Protein AF-A0A7K5MM18-F1 (afdb_monomer_lite)

pLDDT: mean 72.71, std 18.91, range [33.44, 96.19]

Sequence (139 aa):
SNNNPYASFGATLARDEEQNLWSTPHDVTHTEADDDRVLYNMIVVRNQLDKDSEEWQKLNYDIYTLRQTRKEVRSRWKHILEDLGFQKEADSLLSVTKLSIISDSQNMSKARDILLKLSEETNIFPTSWELSERYLFVV

Radius of gyration: 19.23 Å; chains: 1; bounding box: 37×32×54 Å

Secondary structure (DSSP, 8-state):
----TT--S-S-----TTT-TT--TT-TT----HHHHHHHHHHHHHHHS-TTSHHHHHHHHHHHHHHHHHHHHHHHHHHHHHHTT-TTTHHHHTT--TT---S-TTTHHHHHHHHHHHHHH-SSS-TTS---GGGGG--

Organism: Cardinalis cardinalis (NCBI:txid98964)

Structure (mmCIF, N/CA/C/O backbone):
data_AF-A0A7K5MM18-F1
#
_entry.id   AF-A0A7K5MM18-F1
#
loop_
_atom_site.group_PDB
_atom_site.id
_atom_site.type_symbol
_atom_site.label_atom_id
_atom_site.label_alt_id
_atom_site.label_comp_id
_atom_site.label_asym_id
_atom_site.label_entity_id
_atom_site.label_seq_id
_atom_site.pdbx_PDB_ins_code
_atom_site.Cartn_x
_atom_site.Cartn_y
_atom_site.Cartn_z
_atom_site.occupancy
_atom_site.B_iso_or_equiv
_atom_site.auth_seq_id
_atom_site.auth_comp_id
_atom_site.auth_asym_id
_atom_site.auth_atom_id
_atom_site.pdbx_PDB_model_num
ATOM 1 N N . SER A 1 1 ? 1.081 -20.680 -12.501 1.00 33.44 1 SER A N 1
ATOM 2 C CA . SER A 1 1 ? 2.405 -20.317 -13.038 1.00 33.44 1 SER A CA 1
ATOM 3 C C . SER A 1 1 ? 2.462 -18.822 -13.301 1.00 33.44 1 SER A C 1
ATOM 5 O O . SER A 1 1 ? 2.090 -18.393 -14.383 1.00 33.44 1 SER A O 1
ATOM 7 N N . ASN A 1 2 ? 2.859 -18.026 -12.303 1.00 37.28 2 ASN A N 1
ATOM 8 C CA . ASN A 1 2 ? 3.102 -16.589 -12.463 1.00 37.28 2 ASN A CA 1
ATOM 9 C C . ASN A 1 2 ? 4.592 -16.387 -12.753 1.00 37.28 2 ASN A C 1
ATOM 11 O O . ASN A 1 2 ? 5.394 -16.240 -11.836 1.00 37.28 2 ASN A O 1
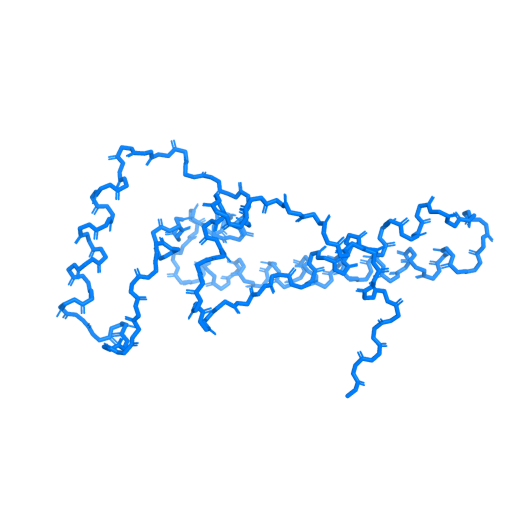ATOM 15 N N . ASN A 1 3 ? 4.964 -16.421 -14.032 1.00 43.75 3 ASN A N 1
ATOM 16 C CA . ASN A 1 3 ? 6.311 -16.062 -14.468 1.00 43.75 3 ASN A CA 1
ATOM 17 C C . ASN A 1 3 ? 6.437 -14.535 -14.433 1.00 43.75 3 ASN A C 1
ATOM 19 O O . ASN A 1 3 ? 6.264 -13.878 -15.455 1.00 43.75 3 ASN A O 1
ATOM 23 N N . ASN A 1 4 ? 6.686 -13.967 -13.251 1.00 51.44 4 ASN A N 1
ATOM 24 C CA . ASN A 1 4 ? 7.118 -12.579 -13.140 1.00 51.44 4 ASN A CA 1
ATOM 25 C C . ASN A 1 4 ? 8.614 -12.518 -13.515 1.00 51.44 4 ASN A C 1
ATOM 27 O O . ASN A 1 4 ? 9.437 -13.031 -12.752 1.00 51.44 4 ASN A O 1
ATOM 31 N N . PRO A 1 5 ? 8.996 -11.917 -14.659 1.00 57.16 5 PRO A N 1
ATOM 32 C CA . PRO A 1 5 ? 10.387 -11.878 -15.120 1.00 57.16 5 PRO A CA 1
ATOM 33 C C . PRO A 1 5 ? 11.318 -11.051 -14.214 1.00 57.16 5 PRO A C 1
ATOM 35 O O . PRO A 1 5 ? 12.524 -11.036 -14.436 1.00 57.16 5 PRO A O 1
ATOM 38 N N . TYR A 1 6 ? 10.787 -10.402 -13.172 1.00 54.19 6 TYR A N 1
ATOM 39 C CA . TYR A 1 6 ? 11.537 -9.563 -12.232 1.00 54.19 6 TYR A CA 1
ATOM 40 C C . TYR A 1 6 ? 11.660 -10.172 -10.823 1.00 54.19 6 TYR A C 1
ATOM 42 O O . TYR A 1 6 ? 11.978 -9.474 -9.858 1.00 54.19 6 TYR A O 1
ATOM 50 N N . ALA A 1 7 ? 11.403 -11.477 -10.680 1.00 52.94 7 ALA A N 1
ATOM 51 C CA . ALA A 1 7 ? 11.362 -12.159 -9.385 1.00 52.94 7 ALA A CA 1
ATOM 52 C C . ALA A 1 7 ? 12.734 -12.375 -8.710 1.00 52.94 7 ALA A C 1
ATOM 54 O O . ALA A 1 7 ? 12.765 -12.801 -7.559 1.00 52.94 7 ALA A O 1
ATOM 55 N N . SER A 1 8 ? 13.869 -12.109 -9.371 1.00 52.09 8 SER A N 1
ATOM 56 C CA . SER A 1 8 ? 15.176 -12.522 -8.838 1.00 52.09 8 SER A CA 1
ATOM 57 C C . SER A 1 8 ? 16.283 -11.481 -9.017 1.00 52.09 8 SER A C 1
ATOM 59 O O . SER A 1 8 ? 17.071 -11.541 -9.952 1.00 52.09 8 SER A O 1
ATOM 61 N N . PHE A 1 9 ? 16.372 -10.561 -8.057 1.00 45.25 9 PHE A N 1
ATOM 62 C CA . PHE A 1 9 ? 17.651 -10.065 -7.550 1.00 45.25 9 PHE A CA 1
ATOM 63 C C . PHE A 1 9 ? 17.537 -9.984 -6.023 1.00 45.25 9 PHE A C 1
ATOM 65 O O . PHE A 1 9 ? 16.774 -9.179 -5.503 1.00 45.25 9 PHE A O 1
ATOM 72 N N . GLY A 1 10 ? 18.267 -10.849 -5.310 1.00 42.22 10 GLY A N 1
ATOM 73 C CA . GLY A 1 10 ? 18.351 -10.820 -3.845 1.00 42.22 10 GLY A CA 1
ATOM 74 C C . GLY A 1 10 ? 17.741 -12.021 -3.122 1.00 42.22 10 GLY A C 1
ATOM 75 O O . GLY A 1 10 ? 16.882 -11.858 -2.262 1.00 42.22 10 GLY A O 1
ATOM 76 N N . ALA A 1 11 ? 18.251 -13.226 -3.387 1.00 44.75 11 ALA A N 1
ATOM 77 C CA . ALA A 1 11 ? 18.450 -14.153 -2.278 1.00 44.75 11 ALA A CA 1
ATOM 78 C C . ALA A 1 11 ? 19.448 -13.490 -1.305 1.00 44.75 11 ALA A C 1
ATOM 80 O O . ALA A 1 11 ? 20.443 -12.919 -1.750 1.00 44.75 11 ALA A O 1
ATOM 81 N N . THR A 1 12 ? 19.189 -13.547 0.002 1.00 42.78 12 THR A N 1
ATOM 82 C CA . THR A 1 12 ? 20.098 -13.109 1.084 1.00 42.78 12 THR A CA 1
ATOM 83 C C . THR A 1 12 ? 20.414 -11.607 1.177 1.00 42.78 12 THR A C 1
ATOM 85 O O . THR A 1 12 ? 21.561 -11.186 1.105 1.00 42.78 12 THR A O 1
ATOM 88 N N . LEU A 1 13 ? 19.419 -10.782 1.498 1.00 43.16 13 LEU A N 1
ATOM 89 C CA . LEU A 1 13 ? 19.662 -9.807 2.564 1.00 43.16 13 LEU A CA 1
ATOM 90 C C . LEU A 1 13 ? 19.047 -10.409 3.817 1.00 43.16 13 LEU A C 1
ATOM 92 O O . LEU A 1 13 ? 17.858 -10.242 4.071 1.00 43.16 13 LEU A O 1
ATOM 96 N N . ALA A 1 14 ? 19.881 -11.133 4.567 1.00 41.31 14 ALA A N 1
ATOM 97 C CA . ALA A 1 14 ? 19.698 -11.345 5.993 1.00 41.31 14 ALA A CA 1
ATOM 98 C C . ALA A 1 14 ? 19.661 -9.962 6.666 1.00 41.31 14 ALA A C 1
ATOM 100 O O . ALA A 1 14 ? 20.636 -9.482 7.229 1.00 41.31 14 ALA A O 1
ATOM 101 N N . ARG A 1 15 ? 18.558 -9.238 6.490 1.00 42.38 15 ARG A N 1
ATOM 102 C CA . ARG A 1 15 ? 18.164 -8.210 7.434 1.00 42.38 15 ARG A CA 1
ATOM 103 C C . ARG A 1 15 ? 17.549 -8.994 8.566 1.00 42.38 15 ARG A C 1
ATOM 105 O O . ARG A 1 15 ? 16.451 -9.497 8.353 1.00 42.38 15 ARG A O 1
ATOM 112 N N . ASP A 1 16 ? 18.314 -9.147 9.649 1.00 41.72 16 ASP A N 1
ATOM 113 C CA . ASP A 1 16 ? 17.971 -9.838 10.894 1.00 41.72 16 ASP A CA 1
ATOM 114 C C . ASP A 1 16 ? 16.479 -10.162 10.970 1.00 41.72 16 ASP A C 1
ATOM 116 O O . ASP A 1 16 ? 15.660 -9.342 11.393 1.00 41.72 16 ASP A O 1
ATOM 120 N N . GLU A 1 17 ? 16.124 -11.372 10.530 1.00 42.22 17 GLU A N 1
ATOM 121 C CA . GLU A 1 17 ? 14.784 -11.934 10.732 1.00 42.22 17 GLU A CA 1
ATOM 122 C C . GLU A 1 17 ? 14.429 -11.921 12.232 1.00 42.22 17 GLU A C 1
ATOM 124 O O . GLU A 1 17 ? 13.259 -11.865 12.596 1.00 42.22 17 GLU A O 1
ATOM 129 N N . GLU A 1 18 ? 15.461 -11.866 13.082 1.00 40.91 18 GLU A N 1
ATOM 130 C CA . GLU A 1 18 ? 15.438 -11.775 14.539 1.00 40.91 18 GLU A CA 1
ATOM 131 C C . GLU A 1 18 ? 15.039 -10.387 15.091 1.00 40.91 18 GLU A C 1
ATOM 133 O O . GLU A 1 18 ? 14.493 -10.309 16.187 1.00 40.91 18 GLU A O 1
ATOM 138 N N . GLN A 1 19 ? 15.251 -9.288 14.348 1.00 41.09 19 GLN A N 1
ATOM 139 C CA . GLN A 1 19 ? 14.810 -7.932 14.746 1.00 41.09 19 GLN A CA 1
ATOM 140 C C . GLN A 1 19 ? 13.542 -7.466 14.029 1.00 41.09 19 GLN A C 1
ATOM 142 O O . GLN A 1 19 ? 12.994 -6.400 14.322 1.00 41.09 19 GLN A O 1
ATOM 147 N N . ASN A 1 20 ? 13.079 -8.238 13.055 1.00 45.75 20 ASN A N 1
ATOM 148 C CA . ASN A 1 20 ? 11.951 -7.859 12.241 1.00 45.75 20 ASN A CA 1
ATOM 149 C C . ASN A 1 20 ? 10.639 -8.380 12.853 1.00 45.75 20 ASN A C 1
ATOM 151 O O . ASN A 1 20 ? 10.323 -9.564 12.808 1.00 45.75 20 ASN A O 1
ATOM 155 N 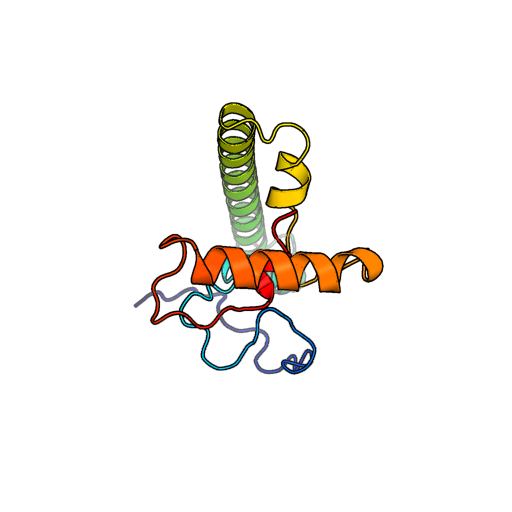N . LEU A 1 21 ? 9.827 -7.445 13.346 1.00 47.84 21 LEU A N 1
ATOM 156 C CA . LEU A 1 21 ? 8.489 -7.654 13.928 1.00 47.84 21 LEU A CA 1
ATOM 157 C C . LEU A 1 21 ? 7.476 -8.308 12.969 1.00 47.84 21 LEU A C 1
ATOM 159 O O . LEU A 1 21 ? 6.377 -8.682 13.367 1.00 47.84 21 LEU A O 1
ATOM 163 N N . TRP A 1 22 ? 7.861 -8.436 11.699 1.00 50.69 22 TRP A N 1
ATOM 164 C CA . TRP A 1 22 ? 7.101 -9.040 10.611 1.00 50.69 22 TRP A CA 1
ATOM 165 C C . TRP A 1 22 ? 7.660 -10.404 10.175 1.00 50.69 22 TRP A C 1
ATOM 167 O O . TRP A 1 22 ? 7.324 -10.875 9.097 1.00 50.69 22 TRP A O 1
ATOM 177 N N . SER A 1 23 ? 8.569 -11.012 10.942 1.00 47.00 23 SER A N 1
ATOM 178 C CA . SER A 1 23 ? 9.086 -12.370 10.695 1.00 47.00 23 SER A CA 1
ATOM 179 C C . SER A 1 23 ? 8.981 -13.264 11.924 1.00 47.00 23 SER A C 1
ATOM 181 O O . SER A 1 23 ? 9.857 -14.091 12.159 1.00 47.00 23 SER A O 1
ATOM 183 N N . THR A 1 24 ? 7.890 -13.142 12.690 1.00 49.06 24 THR A N 1
ATOM 184 C CA . THR A 1 24 ? 7.524 -14.174 13.666 1.00 49.06 24 THR A CA 1
ATOM 185 C C . THR A 1 24 ? 7.415 -15.516 12.935 1.00 49.06 24 THR A C 1
ATOM 187 O O . THR A 1 24 ? 6.569 -15.670 12.044 1.00 49.06 24 THR A O 1
ATOM 190 N N . PRO A 1 25 ? 8.279 -16.499 13.249 1.00 43.69 25 PRO A N 1
ATOM 191 C CA . PRO A 1 25 ? 8.195 -17.805 12.619 1.00 43.69 25 PRO A CA 1
ATOM 192 C C . PRO A 1 25 ? 6.803 -18.384 12.908 1.00 43.69 25 PRO A C 1
ATOM 194 O O . PRO A 1 25 ? 6.424 -18.461 14.073 1.00 43.69 25 PRO A O 1
ATOM 197 N N . HIS A 1 26 ? 6.075 -18.809 11.869 1.00 47.00 26 HIS A N 1
ATOM 198 C CA . HIS A 1 26 ? 4.722 -19.410 11.909 1.00 47.00 26 HIS A CA 1
ATOM 199 C C . HIS A 1 26 ? 3.507 -18.461 11.911 1.00 47.00 26 HIS A C 1
ATOM 201 O O . HIS A 1 26 ? 2.375 -18.933 12.026 1.00 47.00 26 HIS A O 1
ATOM 207 N N . ASP A 1 27 ? 3.680 -17.158 11.684 1.00 52.44 27 ASP A N 1
ATOM 208 C CA . ASP A 1 27 ? 2.534 -16.263 11.491 1.00 52.44 27 ASP A CA 1
ATOM 209 C C . ASP A 1 27 ? 1.903 -16.426 10.089 1.00 52.44 27 ASP A C 1
ATOM 211 O O . ASP A 1 27 ? 2.275 -15.765 9.122 1.00 52.44 27 ASP A O 1
ATOM 215 N N . VAL A 1 28 ? 0.915 -17.320 9.976 1.00 47.00 28 VAL A N 1
ATOM 216 C CA . VAL A 1 28 ? 0.195 -17.639 8.719 1.00 47.00 28 VAL A CA 1
ATOM 217 C C . VAL A 1 28 ? -0.635 -16.486 8.150 1.00 47.00 28 VAL A C 1
ATOM 219 O O . VAL A 1 28 ? -1.062 -16.533 7.000 1.00 47.00 28 VAL A O 1
ATOM 222 N N . THR A 1 29 ? -0.879 -15.451 8.947 1.00 46.12 29 THR A N 1
ATOM 223 C CA . THR A 1 29 ? -1.597 -14.235 8.529 1.00 46.12 29 THR A CA 1
ATOM 224 C C . THR A 1 29 ? -0.653 -13.161 7.978 1.00 46.12 29 THR A C 1
ATOM 226 O O . THR A 1 29 ? -1.076 -12.049 7.670 1.00 46.12 29 THR A O 1
ATOM 229 N N . HIS A 1 30 ? 0.632 -13.490 7.830 1.00 49.22 30 HIS A N 1
ATOM 230 C CA . HIS A 1 30 ? 1.612 -12.678 7.128 1.00 49.22 30 HIS A CA 1
ATOM 231 C C . HIS A 1 30 ? 1.305 -12.609 5.623 1.00 49.22 30 HIS A C 1
ATOM 233 O O . HIS A 1 30 ? 1.423 -13.595 4.896 1.00 49.22 30 HIS A O 1
ATOM 239 N N . THR A 1 31 ? 0.979 -11.414 5.139 1.00 50.56 31 THR A N 1
ATOM 240 C CA . THR A 1 31 ? 1.123 -11.049 3.728 1.00 50.56 31 THR A CA 1
ATOM 241 C C . THR A 1 31 ? 2.407 -10.243 3.609 1.00 50.56 31 THR A C 1
ATOM 243 O O . THR A 1 31 ? 2.427 -9.068 3.984 1.00 50.56 31 THR A O 1
ATOM 246 N N . GLU A 1 32 ? 3.495 -10.861 3.142 1.00 51.16 32 GLU A N 1
ATOM 247 C CA . GLU A 1 32 ? 4.674 -10.088 2.756 1.00 51.16 32 GLU A CA 1
ATOM 248 C C . GLU A 1 32 ? 4.227 -9.003 1.768 1.00 51.16 32 GLU A C 1
ATOM 250 O O . GLU A 1 32 ? 3.399 -9.261 0.892 1.00 51.16 32 GLU A O 1
ATOM 255 N N . ALA A 1 33 ? 4.747 -7.783 1.902 1.00 56.38 33 ALA A N 1
ATOM 256 C CA . ALA A 1 33 ? 4.558 -6.747 0.893 1.00 56.38 33 ALA A CA 1
ATOM 257 C C . ALA A 1 33 ? 5.396 -7.095 -0.354 1.00 56.38 33 ALA A C 1
ATOM 259 O O . ALA A 1 33 ? 6.352 -6.396 -0.695 1.00 56.38 33 ALA A O 1
ATOM 260 N N . ASP A 1 34 ? 5.058 -8.204 -1.017 1.00 59.22 34 ASP A N 1
ATOM 261 C CA . ASP A 1 34 ? 5.688 -8.710 -2.242 1.00 59.22 34 ASP A CA 1
ATOM 262 C C . ASP A 1 34 ? 5.783 -7.610 -3.300 1.00 59.22 34 ASP A C 1
ATOM 264 O O . ASP A 1 34 ? 6.779 -7.477 -4.013 1.00 59.22 34 ASP A O 1
ATOM 268 N N . ASP A 1 35 ? 4.774 -6.746 -3.320 1.00 61.84 35 ASP A N 1
ATOM 269 C CA . ASP A 1 35 ? 4.704 -5.560 -4.147 1.00 61.84 35 ASP A CA 1
ATOM 270 C C . ASP A 1 35 ? 5.954 -4.672 -3.998 1.00 61.84 35 ASP A C 1
ATOM 272 O O . ASP A 1 35 ? 6.561 -4.282 -5.002 1.00 61.84 35 ASP A O 1
ATOM 276 N N . ASP A 1 36 ? 6.396 -4.333 -2.785 1.00 70.94 36 ASP A N 1
ATOM 277 C CA . ASP A 1 36 ? 7.553 -3.445 -2.583 1.00 70.94 36 ASP A CA 1
ATOM 278 C C . ASP A 1 36 ? 8.861 -4.062 -3.079 1.00 70.94 36 ASP A C 1
ATOM 280 O O . ASP A 1 36 ? 9.696 -3.356 -3.655 1.00 70.94 36 ASP A O 1
ATOM 284 N N . ARG A 1 37 ? 9.001 -5.386 -2.960 1.00 73.12 37 ARG A N 1
ATOM 285 C CA . ARG A 1 37 ? 10.126 -6.129 -3.543 1.00 73.12 37 ARG A CA 1
ATOM 286 C C . ARG A 1 37 ? 10.099 -6.095 -5.065 1.00 73.12 37 ARG A C 1
ATOM 288 O O . ARG A 1 37 ? 11.129 -5.843 -5.685 1.00 73.12 37 ARG A O 1
ATOM 295 N N . VAL A 1 38 ? 8.929 -6.287 -5.674 1.00 79.31 38 VAL A N 1
ATOM 296 C CA . VAL A 1 38 ? 8.772 -6.221 -7.134 1.00 79.31 38 VAL A CA 1
ATOM 297 C C . VAL A 1 38 ? 9.147 -4.833 -7.654 1.00 79.31 38 VAL A C 1
ATOM 299 O O . VAL A 1 38 ? 9.955 -4.726 -8.575 1.00 79.31 38 VAL A O 1
ATOM 302 N N . LEU A 1 39 ? 8.640 -3.763 -7.032 1.00 83.69 39 LEU A N 1
ATOM 303 C CA . LEU A 1 39 ? 8.979 -2.395 -7.437 1.00 83.69 39 LEU A CA 1
ATOM 304 C C . LEU A 1 39 ? 10.475 -2.101 -7.256 1.00 83.69 39 LEU A C 1
ATOM 306 O O . LEU A 1 39 ? 11.081 -1.479 -8.131 1.00 83.69 39 LEU A O 1
ATOM 310 N N . TYR A 1 40 ? 11.076 -2.545 -6.149 1.00 82.19 40 TYR A N 1
ATOM 311 C CA . TYR A 1 40 ? 12.515 -2.412 -5.923 1.00 82.19 40 TYR A CA 1
ATOM 312 C C . TYR A 1 40 ? 13.320 -3.106 -7.028 1.00 82.19 40 TYR A C 1
ATOM 314 O O . TYR A 1 40 ? 14.170 -2.470 -7.653 1.00 82.19 40 TYR A O 1
ATOM 322 N N . ASN A 1 41 ? 12.999 -4.364 -7.337 1.00 83.94 41 ASN A N 1
ATOM 323 C CA . ASN A 1 41 ? 13.680 -5.133 -8.379 1.00 83.94 41 ASN A CA 1
ATOM 324 C C . ASN A 1 41 ? 13.552 -4.465 -9.751 1.00 83.94 41 ASN A C 1
ATOM 326 O O . ASN A 1 41 ? 14.552 -4.305 -10.450 1.00 83.94 41 ASN A O 1
ATOM 330 N N . MET A 1 42 ? 12.352 -4.004 -10.117 1.00 87.94 42 MET A N 1
ATOM 331 C CA . MET A 1 42 ? 12.133 -3.270 -11.367 1.00 87.94 42 MET A CA 1
ATOM 332 C C . MET A 1 42 ? 13.005 -2.009 -11.440 1.00 87.94 42 MET A C 1
ATOM 334 O O . MET A 1 42 ? 13.606 -1.730 -12.475 1.00 87.94 42 MET A O 1
ATOM 338 N N . ILE A 1 43 ? 13.121 -1.251 -10.343 1.00 87.12 43 ILE A N 1
ATOM 339 C CA . ILE A 1 43 ? 13.968 -0.050 -10.280 1.00 87.12 43 ILE A CA 1
ATOM 340 C C . ILE A 1 43 ? 15.450 -0.406 -10.439 1.00 87.12 43 ILE A C 1
ATOM 342 O O . ILE A 1 43 ? 16.158 0.289 -11.171 1.00 87.12 43 ILE A O 1
ATOM 346 N N . VAL A 1 44 ? 15.918 -1.464 -9.772 1.00 88.88 44 VAL A N 1
ATOM 347 C CA . VAL A 1 44 ? 17.310 -1.930 -9.861 1.00 88.88 44 VAL A CA 1
ATOM 348 C C . VAL A 1 44 ? 17.652 -2.333 -11.293 1.00 88.88 44 VAL A C 1
ATOM 350 O O . VAL A 1 44 ? 18.638 -1.833 -11.831 1.00 88.88 44 VAL A O 1
ATOM 353 N N . VAL A 1 45 ? 16.816 -3.159 -11.929 1.00 90.19 45 VAL A N 1
ATOM 354 C CA . VAL A 1 45 ? 17.013 -3.597 -13.321 1.00 90.19 45 VAL A CA 1
ATOM 355 C C . VAL A 1 45 ? 17.008 -2.399 -14.268 1.00 90.19 45 VAL A C 1
ATOM 357 O O . VAL A 1 45 ? 17.929 -2.238 -15.063 1.00 90.19 45 VAL A O 1
ATOM 360 N N . ARG A 1 46 ? 16.037 -1.487 -14.134 1.00 92.69 46 ARG A N 1
ATOM 361 C CA . ARG A 1 46 ? 15.958 -0.273 -14.962 1.00 92.69 46 ARG A CA 1
ATOM 362 C C . ARG A 1 46 ? 17.224 0.575 -14.866 1.00 92.69 46 ARG A C 1
ATOM 364 O O . ARG A 1 46 ? 17.654 1.136 -15.865 1.00 92.69 46 ARG A O 1
ATOM 371 N N . ASN A 1 47 ? 17.816 0.700 -13.680 1.00 91.00 47 ASN A N 1
ATOM 372 C CA . ASN A 1 47 ? 19.021 1.512 -13.491 1.00 91.00 47 ASN A CA 1
ATOM 373 C C . ASN A 1 47 ? 20.270 0.924 -14.171 1.00 91.00 47 ASN A C 1
ATOM 375 O O . ASN A 1 47 ? 21.243 1.653 -14.336 1.00 91.00 47 ASN A O 1
ATOM 379 N N . GLN A 1 48 ? 20.253 -0.360 -14.535 1.00 92.06 48 GLN A N 1
ATOM 380 C CA . GLN A 1 48 ? 21.344 -1.028 -15.252 1.00 92.06 48 GLN A CA 1
ATOM 381 C C . GLN A 1 48 ? 21.187 -0.953 -16.778 1.00 92.06 48 GLN A C 1
ATOM 383 O O . GLN A 1 48 ? 22.152 -1.202 -17.496 1.00 92.06 48 GLN A O 1
ATOM 388 N N . LEU A 1 49 ? 19.990 -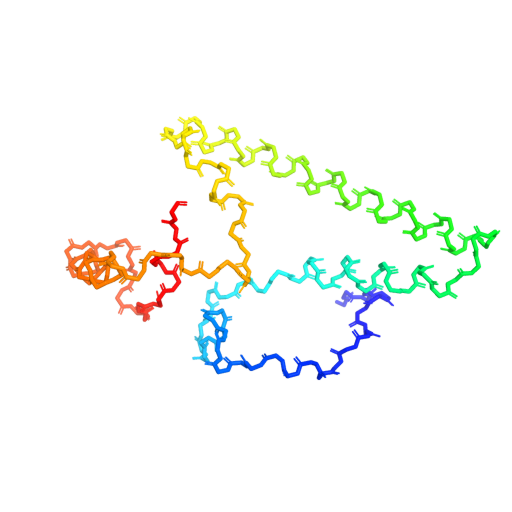0.626 -17.273 1.00 91.06 49 LEU A N 1
ATOM 389 C CA . LEU A 1 49 ? 19.705 -0.507 -18.701 1.00 91.06 49 LEU A CA 1
ATOM 390 C C . LEU A 1 49 ? 20.097 0.875 -19.237 1.00 91.06 49 LEU A C 1
ATOM 392 O O . LEU A 1 49 ? 20.031 1.881 -18.525 1.00 91.06 49 LEU A O 1
ATOM 396 N N . ASP A 1 50 ? 20.449 0.921 -20.521 1.00 93.25 50 ASP A N 1
ATOM 397 C CA . ASP A 1 50 ? 20.665 2.174 -21.240 1.00 93.25 50 ASP A CA 1
ATOM 398 C C . ASP A 1 50 ? 19.336 2.926 -21.412 1.00 93.25 50 ASP A C 1
ATOM 400 O O . ASP A 1 50 ? 18.326 2.331 -21.790 1.00 93.25 50 ASP A O 1
ATOM 404 N N . LYS A 1 51 ? 19.324 4.235 -21.148 1.00 92.06 51 LYS A N 1
ATOM 405 C CA . LYS A 1 51 ? 18.104 5.062 -21.155 1.00 92.06 51 LYS A CA 1
ATOM 406 C C . LYS A 1 51 ? 17.457 5.168 -22.532 1.00 92.06 51 LYS A C 1
ATOM 408 O O . LYS A 1 51 ? 16.249 5.388 -22.612 1.00 92.06 51 LYS A O 1
ATOM 413 N N . ASP A 1 52 ? 18.248 4.993 -23.582 1.00 93.81 52 ASP A N 1
ATOM 414 C CA . ASP A 1 52 ? 17.774 5.063 -24.962 1.00 93.81 52 ASP A CA 1
ATOM 415 C C . ASP A 1 52 ? 17.240 3.710 -25.473 1.00 93.81 52 ASP A C 1
ATOM 417 O O . ASP A 1 52 ? 16.709 3.636 -26.580 1.00 93.81 52 ASP A O 1
ATOM 421 N N . SER A 1 53 ? 17.331 2.641 -24.666 1.00 95.88 53 SER A N 1
ATOM 422 C CA . SER A 1 53 ? 16.806 1.315 -25.018 1.00 95.88 53 SER A CA 1
ATOM 423 C C . SER A 1 53 ? 15.281 1.220 -24.880 1.00 95.88 53 SER A C 1
ATOM 425 O O . SER A 1 53 ? 14.669 1.819 -23.988 1.00 95.88 53 SER A O 1
ATOM 427 N N . GLU A 1 54 ? 14.656 0.416 -25.744 1.00 95.38 54 GLU A N 1
ATOM 428 C CA . GLU A 1 54 ? 13.215 0.134 -25.693 1.00 95.38 54 GLU A CA 1
ATOM 429 C C . GLU A 1 54 ? 12.841 -0.578 -24.382 1.00 95.38 54 GLU A C 1
ATOM 431 O O . GLU A 1 54 ? 11.819 -0.277 -23.757 1.00 95.38 54 GLU A O 1
ATOM 436 N N . GLU A 1 55 ? 13.710 -1.470 -23.905 1.00 91.94 55 GLU A N 1
ATOM 437 C CA . GLU A 1 55 ? 13.547 -2.189 -22.647 1.00 91.94 55 GLU A CA 1
ATOM 438 C C . GLU A 1 55 ? 13.524 -1.236 -21.447 1.00 91.94 55 GLU A C 1
ATOM 440 O O . GLU A 1 55 ? 12.690 -1.397 -20.548 1.00 91.94 55 GLU A O 1
ATOM 445 N N . TRP A 1 56 ? 14.386 -0.211 -21.435 1.00 96.19 56 TRP A N 1
ATOM 446 C CA . TRP A 1 56 ? 14.372 0.816 -20.392 1.00 96.19 56 TRP A CA 1
ATOM 447 C C . TRP A 1 56 ? 13.073 1.622 -20.415 1.00 96.19 56 TRP A C 1
ATOM 449 O O . TRP A 1 56 ? 12.472 1.843 -19.359 1.00 96.19 56 TRP A O 1
ATOM 459 N N . GLN A 1 57 ? 12.612 2.033 -21.601 1.00 95.12 57 GLN A N 1
ATOM 460 C CA . GLN A 1 57 ? 11.379 2.812 -21.751 1.00 95.12 57 GLN A CA 1
ATOM 461 C C . GLN A 1 57 ? 10.162 2.030 -21.259 1.00 95.12 57 GLN A C 1
ATOM 463 O O . GLN A 1 57 ? 9.365 2.555 -20.473 1.00 95.12 57 GLN A O 1
ATOM 468 N N . LYS A 1 58 ? 10.057 0.757 -21.656 1.00 95.12 58 LYS A N 1
ATOM 469 C CA . LYS A 1 58 ? 8.998 -0.147 -21.206 1.00 95.12 58 LYS A CA 1
ATOM 470 C C . LYS A 1 58 ? 9.023 -0.323 -19.690 1.00 95.12 58 LYS A C 1
ATOM 472 O O . LYS A 1 58 ? 8.009 -0.114 -19.031 1.00 95.12 58 LYS A O 1
ATOM 477 N N . LEU A 1 59 ? 10.186 -0.628 -19.117 1.00 93.25 59 LEU A N 1
ATOM 478 C CA . LEU A 1 59 ? 10.306 -0.840 -17.676 1.00 93.25 59 LEU A CA 1
ATOM 479 C C . LEU A 1 59 ? 10.004 0.437 -16.878 1.00 93.25 59 LEU A C 1
ATOM 481 O O . LEU A 1 59 ? 9.392 0.383 -15.811 1.00 93.25 59 LEU A O 1
ATOM 485 N N . ASN A 1 60 ? 10.384 1.604 -17.398 1.00 95.00 60 ASN A N 1
ATOM 486 C CA . ASN A 1 60 ? 10.039 2.886 -16.797 1.00 95.00 60 ASN A CA 1
ATOM 487 C C . ASN A 1 60 ? 8.523 3.156 -16.829 1.00 95.00 60 ASN A C 1
ATOM 489 O O . ASN A 1 60 ? 7.971 3.645 -15.839 1.00 95.00 60 ASN A O 1
ATOM 493 N N . TYR A 1 61 ? 7.846 2.802 -17.924 1.00 96.06 61 TYR A N 1
ATOM 494 C CA . TYR A 1 61 ? 6.388 2.879 -18.031 1.00 96.06 61 TYR A CA 1
ATOM 495 C C . TYR A 1 61 ? 5.681 1.917 -17.063 1.00 96.06 61 TYR A C 1
ATOM 497 O O . TYR A 1 61 ? 4.741 2.316 -16.370 1.00 96.06 61 TYR A O 1
ATOM 505 N N . ASP A 1 62 ? 6.167 0.682 -16.940 1.00 93.25 62 ASP A N 1
ATOM 506 C CA . ASP A 1 62 ? 5.611 -0.310 -16.015 1.00 93.25 62 ASP A CA 1
ATOM 507 C C . ASP A 1 62 ? 5.759 0.151 -14.553 1.00 93.25 62 ASP A C 1
ATOM 509 O O . ASP A 1 62 ? 4.801 0.098 -13.777 1.00 93.25 62 ASP A O 1
ATOM 513 N N . ILE A 1 63 ? 6.926 0.697 -14.176 1.00 90.75 63 ILE A N 1
ATOM 514 C CA . ILE A 1 63 ? 7.149 1.298 -12.847 1.00 90.75 63 ILE A CA 1
ATOM 515 C C . ILE A 1 63 ? 6.187 2.465 -12.602 1.00 90.75 63 ILE A C 1
ATOM 517 O O . ILE A 1 63 ? 5.641 2.600 -11.502 1.00 90.75 63 ILE A O 1
ATOM 521 N N . TYR A 1 64 ? 5.992 3.332 -13.599 1.00 93.94 64 TYR A N 1
ATOM 522 C CA . TYR A 1 64 ? 5.054 4.446 -13.491 1.00 93.94 64 TYR A CA 1
ATOM 523 C C . TYR A 1 64 ? 3.627 3.948 -13.242 1.00 93.94 64 TYR A C 1
ATOM 525 O O . TYR A 1 64 ? 2.976 4.408 -12.302 1.00 93.94 64 TYR A O 1
ATOM 533 N N . THR A 1 65 ? 3.174 2.975 -14.032 1.00 93.56 65 THR A N 1
ATOM 534 C CA . THR A 1 65 ? 1.832 2.390 -13.930 1.00 93.56 65 THR A CA 1
ATOM 535 C C . THR A 1 65 ? 1.612 1.763 -12.557 1.00 93.56 65 THR A C 1
ATOM 537 O O . THR A 1 65 ? 0.642 2.094 -11.877 1.00 93.56 65 THR A O 1
ATOM 540 N N . LEU A 1 66 ? 2.571 0.961 -12.081 1.00 88.75 66 LEU A N 1
ATOM 541 C CA . LEU A 1 66 ? 2.516 0.346 -10.755 1.00 88.75 66 LEU A CA 1
ATOM 542 C C . LEU A 1 66 ? 2.394 1.394 -9.636 1.00 88.75 66 LEU A C 1
ATOM 544 O O . LEU A 1 66 ? 1.598 1.240 -8.707 1.00 88.75 66 LEU A O 1
ATOM 548 N N . ARG A 1 67 ? 3.147 2.498 -9.727 1.00 89.06 67 ARG A N 1
ATOM 549 C CA . ARG A 1 67 ? 3.061 3.604 -8.760 1.00 89.06 67 ARG A CA 1
ATOM 550 C C . ARG A 1 67 ? 1.701 4.298 -8.785 1.00 89.06 67 ARG A C 1
ATOM 552 O O . ARG A 1 67 ? 1.213 4.668 -7.717 1.00 89.06 67 ARG A O 1
ATOM 559 N N . GLN A 1 68 ? 1.088 4.470 -9.959 1.00 91.19 68 GLN A N 1
ATOM 560 C CA . GLN A 1 68 ? -0.255 5.051 -10.049 1.00 91.19 68 GLN A CA 1
ATOM 561 C C . GLN A 1 68 ? -1.296 4.145 -9.402 1.00 91.19 68 GLN A C 1
ATOM 563 O O . GLN A 1 68 ? -2.040 4.612 -8.543 1.00 91.19 68 GLN A O 1
ATOM 568 N N . THR A 1 69 ? -1.277 2.846 -9.704 1.00 88.38 69 THR A N 1
ATOM 569 C CA . THR A 1 69 ? -2.191 1.885 -9.075 1.00 88.38 69 THR A CA 1
ATOM 570 C C . THR A 1 69 ? -2.078 1.925 -7.551 1.00 88.38 69 THR A C 1
ATOM 572 O O . THR A 1 69 ? -3.089 2.020 -6.861 1.00 88.38 69 THR A O 1
ATOM 575 N N . ARG A 1 70 ? -0.857 1.957 -6.997 1.00 87.56 70 ARG A N 1
ATOM 576 C CA . ARG A 1 70 ? -0.662 2.080 -5.540 1.00 87.56 70 ARG A CA 1
ATOM 577 C C . ARG A 1 70 ? -1.195 3.382 -4.970 1.00 87.56 70 ARG A C 1
ATOM 579 O O . ARG A 1 70 ? -1.786 3.378 -3.894 1.00 87.56 70 ARG A O 1
ATOM 586 N N . LYS A 1 71 ? -0.991 4.499 -5.671 1.00 88.44 71 LYS A N 1
ATOM 587 C CA . LYS A 1 71 ? -1.513 5.800 -5.247 1.00 88.44 71 LYS A CA 1
ATOM 588 C C . LYS A 1 71 ? -3.042 5.786 -5.198 1.00 88.44 71 LYS A C 1
ATOM 590 O O . LYS A 1 71 ? -3.613 6.286 -4.232 1.00 88.44 71 LYS A O 1
ATOM 595 N N . GLU A 1 72 ? -3.690 5.199 -6.199 1.00 90.94 72 GLU A N 1
ATOM 596 C CA . GLU A 1 72 ? -5.148 5.065 -6.248 1.00 90.94 72 GLU A CA 1
ATOM 597 C C . GLU A 1 72 ? -5.677 4.158 -5.141 1.00 90.94 72 GLU A C 1
ATOM 599 O O . GLU A 1 72 ? -6.597 4.546 -4.424 1.00 90.94 72 GLU A O 1
ATOM 604 N N . VAL A 1 73 ? -5.067 2.985 -4.952 1.00 89.56 73 VAL A N 1
ATOM 605 C CA . VAL A 1 73 ? -5.421 2.055 -3.872 1.00 89.56 73 VAL A CA 1
ATOM 606 C C . VAL A 1 73 ? -5.275 2.739 -2.515 1.00 89.56 73 VAL A C 1
ATOM 608 O O . VAL A 1 73 ? -6.216 2.723 -1.724 1.00 89.56 73 VAL A O 1
ATOM 611 N N . ARG A 1 74 ? -4.153 3.429 -2.270 1.00 88.56 74 ARG A N 1
ATOM 612 C CA . ARG A 1 74 ? -3.938 4.193 -1.034 1.00 88.56 74 ARG A CA 1
ATOM 613 C C . ARG A 1 74 ? -4.989 5.284 -0.846 1.00 88.56 74 ARG A C 1
ATOM 615 O O . ARG A 1 74 ? -5.495 5.452 0.254 1.00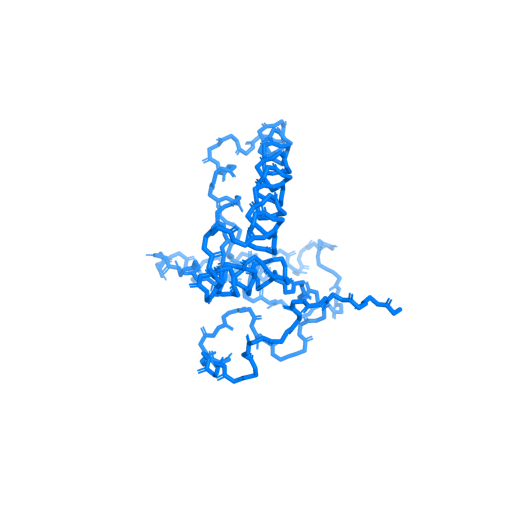 88.56 74 ARG A O 1
ATOM 622 N N . SER A 1 75 ? -5.336 6.013 -1.906 1.00 90.44 75 SER A N 1
ATOM 623 C CA . SER A 1 75 ? -6.364 7.058 -1.846 1.00 90.44 75 SER A CA 1
ATOM 624 C C . SER A 1 75 ? -7.744 6.493 -1.510 1.00 90.44 75 SER A C 1
ATOM 626 O O . SER A 1 75 ? -8.476 7.107 -0.740 1.00 90.44 75 SER A O 1
ATOM 628 N N . ARG A 1 76 ? -8.102 5.333 -2.071 1.00 95.50 76 ARG A N 1
ATOM 629 C CA . ARG A 1 76 ? -9.372 4.659 -1.772 1.00 95.50 76 ARG A CA 1
ATOM 630 C C . ARG A 1 76 ? -9.416 4.179 -0.329 1.00 95.50 76 ARG A C 1
ATOM 632 O O . ARG A 1 76 ? -10.399 4.432 0.355 1.00 95.50 76 ARG A O 1
ATOM 639 N N . TRP A 1 77 ? -8.344 3.546 0.147 1.00 94.50 77 TRP A N 1
ATOM 640 C CA . TRP A 1 77 ? -8.256 3.126 1.543 1.00 94.50 77 TRP A CA 1
ATOM 641 C C . TRP A 1 77 ? -8.301 4.301 2.511 1.00 94.50 77 TRP A C 1
ATOM 643 O O . TRP A 1 77 ? -8.982 4.208 3.524 1.00 94.50 77 TRP A O 1
ATOM 653 N N . LYS A 1 78 ? -7.650 5.422 2.179 1.00 91.75 78 LYS A N 1
ATOM 654 C CA . LYS A 1 78 ? -7.734 6.647 2.981 1.00 91.75 78 LYS A CA 1
ATOM 655 C C . LYS A 1 78 ? -9.179 7.095 3.145 1.00 91.75 78 LYS A C 1
ATOM 657 O O . LYS A 1 78 ? -9.608 7.335 4.264 1.00 91.75 78 LYS A O 1
ATOM 662 N N . HIS A 1 79 ? -9.928 7.128 2.048 1.00 94.75 79 HIS A N 1
ATOM 663 C CA . HIS A 1 79 ? -11.325 7.536 2.084 1.00 94.75 79 HIS A CA 1
ATOM 664 C C . HIS A 1 79 ? -12.184 6.593 2.938 1.00 94.75 79 HIS A C 1
ATOM 666 O O . HIS A 1 79 ? -12.952 7.051 3.773 1.00 94.75 79 HIS A O 1
ATOM 672 N N . ILE A 1 80 ? -11.985 5.276 2.811 1.00 95.06 80 ILE A N 1
ATOM 673 C CA . ILE A 1 80 ? -12.679 4.283 3.646 1.00 95.06 80 ILE A CA 1
ATOM 674 C C . ILE A 1 80 ? -12.359 4.490 5.133 1.00 95.06 80 ILE A C 1
ATOM 676 O O . ILE A 1 80 ? -13.259 4.459 5.966 1.00 95.06 80 ILE A O 1
ATOM 680 N N . LEU A 1 81 ? -11.087 4.703 5.483 1.00 90.81 81 LEU A N 1
ATOM 681 C CA . LEU A 1 81 ? -10.675 4.950 6.868 1.00 90.81 81 LEU A CA 1
ATOM 682 C C . LEU A 1 81 ? -11.291 6.245 7.415 1.00 90.81 81 LEU A C 1
ATOM 684 O O . LEU A 1 81 ? -11.766 6.272 8.549 1.00 90.81 81 LEU A O 1
ATOM 688 N N . GLU A 1 82 ? -11.330 7.300 6.603 1.00 93.50 82 GLU A N 1
ATOM 689 C CA . GLU A 1 82 ? -11.976 8.564 6.954 1.00 93.50 82 GLU A CA 1
ATOM 690 C C . GLU A 1 82 ? -13.487 8.398 7.177 1.00 93.50 82 GLU A C 1
ATOM 692 O O . GLU A 1 82 ? -14.008 8.920 8.164 1.00 93.50 82 GLU A O 1
ATOM 697 N N . ASP A 1 83 ? -14.180 7.636 6.328 1.00 94.88 83 ASP A N 1
ATOM 698 C CA . ASP A 1 83 ? -15.616 7.351 6.463 1.00 94.88 83 ASP A CA 1
ATOM 699 C C . ASP A 1 83 ? -15.933 6.523 7.720 1.00 94.88 83 ASP A C 1
ATOM 701 O O . ASP A 1 83 ? -16.989 6.685 8.333 1.00 94.88 83 ASP A O 1
ATOM 705 N N . LEU A 1 84 ? -15.001 5.664 8.143 1.00 94.44 84 LEU A N 1
ATOM 706 C CA . LEU A 1 84 ? -15.101 4.875 9.375 1.00 94.44 84 LEU A CA 1
ATOM 707 C C . LEU A 1 84 ? -14.783 5.676 10.650 1.00 94.44 84 LEU A C 1
ATOM 709 O O . LEU A 1 84 ? -14.952 5.149 11.749 1.00 94.44 84 LEU A O 1
ATOM 713 N N . GLY A 1 85 ? -14.353 6.936 10.531 1.00 91.38 85 GLY A N 1
ATOM 714 C CA . GLY A 1 85 ? -14.050 7.798 11.678 1.00 91.38 85 GLY A CA 1
ATOM 715 C C . GLY A 1 85 ? -12.572 7.878 12.071 1.00 91.38 85 GLY A C 1
ATOM 716 O O . GLY A 1 85 ? -12.267 8.446 13.116 1.00 91.38 85 GLY A O 1
ATOM 717 N N . PHE A 1 86 ? -11.654 7.354 11.253 1.00 89.56 86 PHE A N 1
ATOM 718 C CA . PHE A 1 86 ? -10.203 7.393 11.497 1.00 89.56 86 PHE A CA 1
ATOM 719 C C . PHE A 1 86 ? -9.524 8.584 10.807 1.00 89.56 86 PHE A C 1
ATOM 721 O O . PHE A 1 86 ? -8.435 8.452 10.252 1.00 89.56 86 PHE A O 1
ATOM 728 N N . GLN A 1 87 ? -10.156 9.762 10.764 1.00 88.94 87 GLN A N 1
ATOM 729 C CA . GLN A 1 87 ? -9.635 10.879 9.962 1.00 88.94 87 GLN A CA 1
ATOM 730 C C . GLN A 1 87 ? -8.255 11.372 10.428 1.00 88.94 87 GLN A C 1
ATOM 732 O O . GLN A 1 87 ? -7.504 11.925 9.627 1.00 88.94 87 GLN A O 1
ATOM 737 N N . LYS A 1 88 ? -7.915 11.201 11.713 1.00 86.25 88 LYS A N 1
ATOM 738 C CA . LYS A 1 88 ? -6.626 11.642 12.271 1.00 86.25 88 LYS A CA 1
ATOM 739 C C . LYS A 1 88 ? -5.532 10.589 12.091 1.00 86.25 88 LYS A C 1
ATOM 741 O O . LYS A 1 88 ? -4.362 10.943 11.987 1.00 86.25 88 LY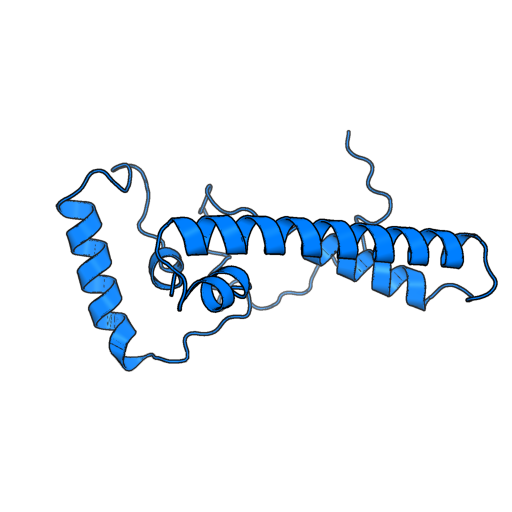S A O 1
ATOM 746 N N . GLU A 1 89 ? -5.922 9.322 12.032 1.00 82.19 89 GLU A N 1
ATOM 747 C CA . GLU A 1 89 ? -5.043 8.157 12.006 1.00 82.19 89 GLU A CA 1
ATOM 748 C C . GLU A 1 89 ? -4.848 7.603 10.584 1.00 82.19 89 GLU A C 1
ATOM 750 O O . GLU A 1 89 ? -3.870 6.908 10.329 1.00 82.19 89 GLU A O 1
ATOM 755 N N . ALA A 1 90 ? -5.716 7.941 9.621 1.00 85.75 90 ALA A N 1
ATOM 756 C CA . ALA A 1 90 ? -5.717 7.353 8.278 1.00 85.75 90 ALA A CA 1
ATOM 757 C C . ALA A 1 90 ? -4.354 7.421 7.565 1.00 85.75 90 ALA A C 1
ATOM 759 O O . ALA A 1 90 ? -3.930 6.446 6.946 1.00 85.75 90 ALA A O 1
ATOM 760 N N . ASP A 1 91 ? -3.641 8.546 7.663 1.00 82.69 91 ASP A N 1
ATOM 761 C CA . ASP A 1 91 ? -2.307 8.673 7.063 1.00 82.69 91 ASP A CA 1
ATOM 762 C C . ASP A 1 91 ? -1.246 7.842 7.807 1.00 82.69 91 ASP A C 1
ATOM 764 O O . ASP A 1 91 ? -0.356 7.289 7.160 1.00 82.69 91 ASP A O 1
ATOM 768 N N . SER A 1 92 ? -1.361 7.709 9.135 1.00 79.44 92 SER A N 1
ATOM 769 C CA . SER A 1 92 ? -0.489 6.858 9.960 1.00 79.44 92 SER A CA 1
ATOM 770 C C . SER A 1 92 ? -0.673 5.390 9.582 1.00 79.44 92 SER A C 1
ATOM 772 O O . SER A 1 92 ? 0.284 4.739 9.155 1.00 79.44 92 SER A O 1
ATOM 774 N N . LEU A 1 93 ? -1.923 4.920 9.584 1.00 79.69 93 LEU A N 1
ATOM 775 C CA . LEU A 1 93 ? -2.315 3.551 9.246 1.00 79.69 93 LEU A CA 1
ATOM 776 C C . LEU A 1 93 ? -1.863 3.134 7.840 1.00 79.69 93 LEU A C 1
ATOM 778 O O . LEU A 1 93 ? -1.418 2.008 7.632 1.00 79.69 93 LEU A O 1
ATOM 782 N N . LEU A 1 94 ? -1.921 4.050 6.869 1.00 81.44 94 LEU A N 1
ATOM 783 C CA . LEU A 1 94 ? -1.482 3.796 5.490 1.00 81.44 94 LEU A CA 1
ATOM 784 C C . LEU A 1 94 ? 0.031 3.920 5.277 1.00 81.44 94 LEU A C 1
ATOM 786 O O . LEU A 1 94 ? 0.513 3.654 4.172 1.00 81.44 94 LEU A O 1
ATOM 790 N N . SER A 1 95 ? 0.773 4.357 6.294 1.00 72.88 95 SER A N 1
ATOM 791 C CA . SER A 1 95 ? 2.230 4.504 6.262 1.00 72.88 95 SER A CA 1
ATOM 792 C C . SER A 1 95 ? 2.969 3.395 7.012 1.00 72.88 95 SER A C 1
ATOM 794 O O . SER A 1 95 ? 4.201 3.367 6.983 1.00 72.88 95 SER A O 1
ATOM 796 N N . VAL A 1 96 ? 2.245 2.479 7.667 1.00 63.66 96 VAL A N 1
ATOM 797 C CA . VAL A 1 96 ? 2.840 1.357 8.397 1.00 63.66 96 VAL A CA 1
ATOM 798 C C . VAL A 1 96 ? 3.590 0.463 7.410 1.00 63.66 96 VAL A C 1
ATOM 800 O O . VAL A 1 96 ? 3.008 -0.155 6.522 1.00 63.66 96 VAL A O 1
ATOM 803 N N . THR A 1 97 ? 4.911 0.411 7.559 1.00 60.16 97 THR A N 1
ATOM 804 C CA . THR A 1 97 ? 5.796 -0.461 6.786 1.00 60.16 97 THR A CA 1
ATOM 805 C C . THR A 1 97 ? 6.538 -1.406 7.719 1.00 60.16 97 THR A C 1
ATOM 807 O O . THR A 1 97 ? 6.598 -1.203 8.930 1.00 60.16 97 THR A O 1
ATOM 810 N N . LYS A 1 98 ? 7.211 -2.398 7.134 1.00 52.16 98 LYS A N 1
ATOM 811 C CA . LYS A 1 98 ? 8.129 -3.306 7.833 1.00 52.16 98 LYS A CA 1
ATOM 812 C C . LYS A 1 98 ? 9.204 -2.589 8.676 1.00 52.16 98 LYS A C 1
ATOM 814 O O . LYS A 1 98 ? 9.748 -3.171 9.606 1.00 52.16 98 LYS A O 1
ATOM 819 N N . LEU A 1 99 ? 9.521 -1.337 8.331 1.00 48.09 99 LEU A N 1
ATOM 820 C CA . LEU A 1 99 ? 10.522 -0.495 8.995 1.00 48.09 99 LEU A CA 1
ATOM 821 C C . LEU A 1 99 ? 9.916 0.526 9.965 1.00 48.09 99 LEU A C 1
ATOM 823 O O . LEU A 1 99 ? 10.660 1.315 10.545 1.00 48.09 99 LEU A O 1
ATOM 827 N N . SER A 1 100 ? 8.593 0.552 10.127 1.00 51.84 100 SER A N 1
ATOM 828 C CA . SER A 1 100 ? 7.946 1.408 11.116 1.00 51.84 100 SER A CA 1
ATOM 829 C C . SER A 1 100 ? 8.290 0.881 12.510 1.00 51.84 100 SER A C 1
ATOM 831 O O . SER A 1 100 ? 7.779 -0.143 12.954 1.00 51.84 100 SER A O 1
ATOM 833 N N . ILE A 1 101 ? 9.226 1.563 13.168 1.00 50.31 101 ILE A N 1
ATOM 834 C CA . ILE A 1 101 ? 9.690 1.253 14.520 1.00 50.31 101 ILE A CA 1
ATOM 835 C C . ILE A 1 101 ? 8.797 1.994 15.518 1.00 50.31 101 ILE A C 1
ATOM 837 O O . ILE A 1 101 ? 8.440 3.152 15.296 1.00 50.31 101 ILE A O 1
ATOM 841 N N . ILE A 1 102 ? 8.470 1.331 16.629 1.00 53.34 102 ILE A N 1
ATOM 842 C CA . ILE A 1 102 ? 7.790 1.928 17.785 1.00 53.34 102 ILE A CA 1
ATOM 843 C C . ILE A 1 102 ? 8.595 3.145 18.242 1.00 53.34 102 ILE A C 1
ATOM 845 O O . ILE A 1 102 ? 9.684 3.000 18.794 1.00 53.34 102 ILE A O 1
ATOM 849 N N . SER A 1 103 ? 8.067 4.349 18.049 1.00 50.62 103 SER A N 1
ATOM 850 C CA . SER A 1 103 ? 8.660 5.542 18.658 1.00 50.62 103 SER A CA 1
ATOM 851 C C . SER A 1 103 ? 8.266 5.700 20.130 1.00 50.62 103 SER A C 1
ATOM 853 O O . SER A 1 103 ? 8.879 6.500 20.830 1.00 50.62 103 SER A O 1
ATOM 855 N N . ASP A 1 104 ? 7.264 4.954 20.611 1.00 56.16 104 ASP A N 1
ATOM 856 C CA . ASP A 1 104 ? 6.670 5.148 21.935 1.00 56.16 104 ASP A CA 1
ATOM 857 C C . ASP A 1 104 ? 6.718 3.881 22.807 1.00 56.16 104 ASP A C 1
ATOM 859 O O . ASP A 1 104 ? 5.726 3.187 23.039 1.00 56.16 104 ASP A O 1
ATOM 863 N N . SER A 1 105 ? 7.914 3.564 23.310 1.00 60.50 105 SER A N 1
ATOM 864 C CA . SER A 1 105 ? 8.133 2.425 24.211 1.00 60.50 105 SER A CA 1
ATOM 865 C C . SER A 1 105 ? 7.389 2.557 25.546 1.00 60.50 105 SER A C 1
ATOM 867 O O . SER A 1 105 ? 7.243 1.566 26.259 1.00 60.50 105 SER A O 1
ATOM 869 N N . GLN A 1 106 ? 6.933 3.762 25.911 1.00 65.94 106 GLN A N 1
ATOM 870 C CA . GLN A 1 106 ? 6.270 4.020 27.192 1.00 65.94 106 GLN A CA 1
ATOM 871 C C . GLN A 1 106 ? 4.851 3.443 27.240 1.00 65.94 106 GLN A C 1
ATOM 873 O O . GLN A 1 106 ? 4.426 2.953 28.284 1.00 65.94 106 GLN A O 1
ATOM 878 N N . ASN A 1 107 ? 4.134 3.447 26.113 1.00 70.75 107 ASN A N 1
ATOM 879 C CA . ASN A 1 107 ? 2.758 2.945 26.028 1.00 70.75 107 ASN A CA 1
ATOM 880 C C . ASN A 1 107 ? 2.666 1.463 25.632 1.00 70.75 107 ASN A C 1
ATOM 882 O O . ASN A 1 107 ? 1.588 0.868 25.666 1.00 70.75 107 ASN A O 1
ATOM 886 N N . MET A 1 108 ? 3.804 0.850 25.310 1.00 74.19 108 MET A N 1
ATOM 887 C CA . MET A 1 108 ? 3.898 -0.505 24.778 1.00 74.19 108 MET A CA 1
ATOM 888 C C . MET A 1 108 ? 3.405 -1.579 25.759 1.00 74.19 108 MET A C 1
ATOM 890 O O . MET A 1 108 ? 2.678 -2.491 25.368 1.00 74.19 108 MET A O 1
ATOM 894 N N . SER A 1 109 ? 3.754 -1.464 27.044 1.00 77.38 109 SER A N 1
ATOM 895 C CA . SER A 1 109 ? 3.286 -2.390 28.088 1.00 77.38 109 SER A CA 1
ATOM 896 C C . SER A 1 109 ? 1.769 -2.322 28.259 1.00 77.38 109 SER A C 1
ATOM 898 O O . SER A 1 109 ? 1.090 -3.343 28.248 1.00 77.38 109 SER A O 1
ATOM 900 N N . LYS A 1 110 ? 1.222 -1.106 28.309 1.00 82.19 110 LYS A N 1
ATOM 901 C CA . LYS A 1 110 ? -0.218 -0.872 28.425 1.00 82.19 110 LYS A CA 1
ATOM 902 C C . LYS A 1 110 ? -0.985 -1.390 27.206 1.00 82.19 110 LYS A C 1
ATOM 904 O O . LYS A 1 110 ? -2.073 -1.936 27.360 1.00 82.19 110 LYS A O 1
ATOM 909 N N . ALA A 1 111 ? -0.432 -1.237 26.004 1.00 81.50 111 ALA A N 1
ATOM 910 C CA . ALA A 1 111 ? -1.030 -1.774 24.786 1.00 81.50 111 ALA A CA 1
ATOM 911 C C . ALA A 1 111 ? -1.078 -3.314 24.808 1.00 81.50 111 ALA A C 1
ATOM 913 O O . ALA A 1 111 ? -2.097 -3.889 24.427 1.00 81.50 111 ALA A O 1
ATOM 914 N N . ARG A 1 112 ? -0.029 -3.980 25.322 1.00 82.56 112 ARG A N 1
ATOM 915 C CA . ARG A 1 112 ? -0.021 -5.443 25.529 1.00 82.56 112 ARG A CA 1
ATOM 916 C C . ARG A 1 112 ? -1.118 -5.887 26.492 1.00 82.56 112 ARG A C 1
ATOM 918 O O . ARG A 1 112 ? -1.849 -6.819 26.173 1.00 82.56 112 ARG A O 1
ATOM 925 N N . ASP A 1 113 ? -1.274 -5.189 27.615 1.00 85.25 113 ASP A N 1
ATOM 926 C CA . ASP A 1 113 ? -2.319 -5.501 28.598 1.00 85.25 113 ASP A CA 1
ATOM 927 C C . ASP A 1 113 ? -3.726 -5.359 28.000 1.00 85.25 113 ASP A C 1
ATOM 929 O O . ASP A 1 113 ? -4.612 -6.169 28.274 1.00 85.25 113 ASP A O 1
ATOM 933 N N . ILE A 1 114 ? -3.942 -4.335 27.166 1.00 85.69 114 ILE A N 1
ATOM 934 C CA . ILE A 1 114 ? -5.214 -4.137 26.463 1.00 85.69 114 ILE A CA 1
ATOM 935 C C . ILE A 1 114 ? -5.445 -5.261 25.451 1.00 85.69 114 ILE A C 1
ATOM 937 O O . ILE A 1 114 ? -6.537 -5.819 25.436 1.00 85.69 114 ILE A O 1
ATOM 941 N N . LEU A 1 115 ? -4.444 -5.617 24.640 1.00 84.81 115 LEU A N 1
ATOM 942 C CA . LEU A 1 115 ? -4.557 -6.695 23.654 1.00 84.81 115 LEU A CA 1
ATOM 943 C C . LEU A 1 115 ? -4.905 -8.032 24.316 1.00 84.81 115 LEU A C 1
ATOM 945 O O . LEU A 1 115 ? -5.783 -8.743 23.827 1.00 84.81 115 LEU A O 1
ATOM 949 N N . LEU A 1 116 ? -4.261 -8.342 25.445 1.00 85.62 116 LEU A N 1
ATOM 950 C CA . LEU A 1 116 ? -4.546 -9.548 26.216 1.00 85.62 116 LEU A CA 1
ATOM 951 C C . LEU A 1 116 ? -6.003 -9.561 26.691 1.00 85.62 116 LEU A C 1
ATOM 953 O O . LEU A 1 116 ? -6.735 -10.497 26.379 1.00 85.62 116 LEU A O 1
ATOM 957 N N . LYS A 1 117 ? -6.464 -8.488 27.344 1.00 87.00 117 LYS A N 1
ATOM 958 C CA . LYS A 1 117 ? -7.867 -8.380 27.780 1.00 87.00 117 LYS A CA 1
ATOM 959 C C . LYS A 1 117 ? -8.848 -8.502 26.624 1.00 87.00 117 LYS A C 1
ATOM 961 O O . LYS A 1 117 ? -9.855 -9.185 26.733 1.00 87.00 117 LYS A O 1
ATOM 966 N N . LEU A 1 118 ? -8.544 -7.869 25.496 1.00 86.12 118 LEU A N 1
ATOM 967 C CA . LEU A 1 118 ? -9.401 -7.889 24.316 1.00 86.12 118 LEU A CA 1
ATOM 968 C C . LEU A 1 118 ? -9.519 -9.308 23.741 1.00 86.12 118 LEU A C 1
ATOM 970 O O . LEU A 1 118 ? -10.595 -9.692 23.294 1.00 86.12 118 LEU A O 1
ATOM 974 N N . SER A 1 119 ? -8.449 -10.102 23.802 1.00 84.38 119 SER A N 1
ATOM 975 C CA . SER A 1 119 ? -8.464 -11.512 23.396 1.00 84.38 119 SER A CA 1
ATOM 976 C C . SER A 1 119 ? -9.238 -12.427 24.350 1.00 84.38 119 SER A C 1
ATOM 978 O O . SER A 1 119 ? -9.860 -13.384 23.903 1.00 84.38 119 SER A O 1
ATOM 980 N N . GLU A 1 120 ? -9.216 -12.135 25.652 1.00 84.94 120 GLU A N 1
ATOM 981 C CA . GLU A 1 120 ? -9.911 -12.928 26.671 1.00 84.94 120 GLU A CA 1
ATOM 982 C C . GLU A 1 120 ? -11.408 -12.598 26.719 1.00 84.94 120 GLU A C 1
ATOM 984 O O . GLU A 1 120 ? -12.243 -13.478 26.926 1.00 84.94 120 GLU A O 1
ATOM 989 N N . GLU A 1 121 ? -11.754 -11.324 26.526 1.00 88.69 121 GLU A N 1
ATOM 990 C CA . GLU A 1 121 ? -13.114 -10.810 26.697 1.00 88.69 121 GLU A CA 1
ATOM 991 C C . GLU A 1 121 ? -13.919 -10.772 25.388 1.00 88.69 121 GLU A C 1
ATOM 993 O O . GLU A 1 121 ? -15.139 -10.585 25.421 1.00 88.69 121 GLU A O 1
ATOM 998 N N . THR A 1 122 ? -13.278 -10.942 24.226 1.00 83.88 122 THR A N 1
ATOM 999 C CA . THR A 1 122 ? -13.950 -10.853 22.920 1.00 83.88 122 THR A CA 1
ATOM 1000 C C . THR A 1 122 ? -13.568 -11.991 21.979 1.00 83.88 122 THR A C 1
ATOM 1002 O O . THR A 1 122 ? -12.500 -12.578 22.077 1.00 83.88 122 THR A O 1
ATOM 1005 N N . ASN A 1 123 ? -14.423 -12.242 20.984 1.00 81.00 123 ASN A N 1
ATOM 1006 C CA . ASN A 1 123 ? -14.141 -13.172 19.885 1.00 81.00 123 ASN A CA 1
ATOM 1007 C C . ASN A 1 123 ? -13.561 -12.461 18.647 1.00 81.00 123 ASN A C 1
ATOM 1009 O O . ASN A 1 123 ? -13.709 -12.958 17.531 1.00 81.00 123 ASN A O 1
ATOM 1013 N N . ILE A 1 124 ? -12.963 -11.272 18.816 1.00 82.31 124 ILE A N 1
ATOM 1014 C CA . ILE A 1 124 ? -12.330 -10.532 17.708 1.00 82.31 124 ILE A CA 1
ATOM 1015 C C . ILE A 1 124 ? -11.147 -11.330 17.148 1.00 82.31 124 ILE A C 1
ATOM 1017 O O . ILE A 1 124 ? -10.928 -11.345 15.937 1.00 82.31 124 ILE A O 1
ATOM 1021 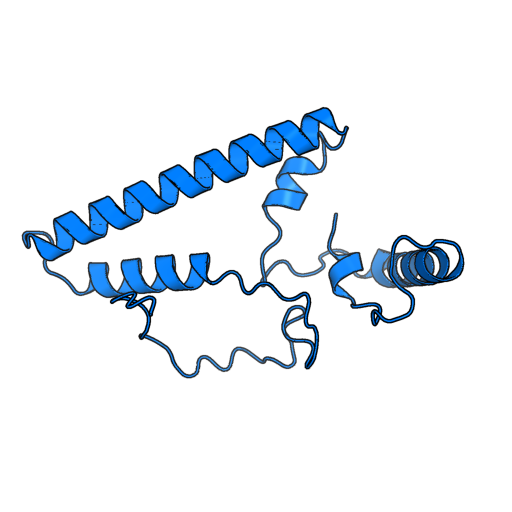N N . PHE A 1 125 ? -10.436 -12.045 18.021 1.00 77.75 125 PHE A N 1
ATOM 1022 C CA . PHE A 1 125 ? -9.416 -13.009 17.640 1.00 77.75 125 PHE A CA 1
ATOM 1023 C C . PHE A 1 125 ? -9.969 -14.428 17.841 1.00 77.75 125 PHE A C 1
ATOM 1025 O O . PHE A 1 125 ? -10.446 -14.746 18.931 1.00 77.75 125 PHE A O 1
ATOM 1032 N N . PRO A 1 126 ? -9.927 -15.306 16.825 1.00 72.69 126 PRO A N 1
ATOM 1033 C CA . PRO A 1 126 ? -10.170 -16.728 17.012 1.00 72.69 126 PRO A CA 1
ATOM 1034 C C . PRO A 1 126 ? -9.245 -17.285 18.096 1.00 72.69 126 PRO A C 1
ATOM 1036 O O . PRO A 1 126 ? -8.051 -17.003 18.089 1.00 72.69 126 PRO A O 1
ATOM 1039 N N . THR A 1 127 ? -9.755 -18.149 18.974 1.00 67.50 127 THR A N 1
ATOM 1040 C CA . THR A 1 127 ? -8.968 -18.777 20.056 1.00 67.50 127 THR A CA 1
ATOM 1041 C C . THR A 1 127 ? -7.792 -19.624 19.558 1.00 67.50 127 THR A C 1
ATOM 1043 O O . THR A 1 127 ? -6.934 -20.018 20.339 1.00 67.50 127 THR A O 1
ATOM 1046 N N . SER A 1 128 ? -7.760 -19.939 18.261 1.00 66.62 128 SER A N 1
ATOM 1047 C CA . SER A 1 128 ? -6.661 -20.632 17.591 1.00 66.62 128 SER A CA 1
ATOM 1048 C C . SER A 1 128 ? -5.542 -19.706 17.099 1.00 66.62 128 SER A C 1
ATOM 1050 O O . SER A 1 128 ? -4.557 -20.208 16.566 1.00 66.62 128 SER A O 1
ATOM 1052 N N . TRP A 1 129 ? -5.703 -18.381 17.173 1.00 67.56 129 TRP A N 1
ATOM 1053 C CA . TRP A 1 129 ? -4.675 -17.425 16.758 1.00 67.56 129 TRP A CA 1
ATOM 1054 C C . TRP A 1 129 ? -3.768 -17.067 17.928 1.00 67.56 129 TRP A C 1
ATOM 1056 O O . TRP A 1 129 ? -4.230 -16.680 18.998 1.00 67.56 129 TRP A O 1
ATOM 1066 N N . GLU A 1 130 ? -2.462 -17.153 17.698 1.00 68.00 130 GLU A N 1
ATOM 1067 C CA . GLU A 1 130 ? -1.473 -16.621 18.626 1.00 68.00 130 GLU A CA 1
ATOM 1068 C C . GLU A 1 130 ? -1.467 -15.084 18.538 1.00 68.00 130 GLU A C 1
ATOM 1070 O O . GLU A 1 130 ? -1.502 -14.504 17.445 1.00 68.00 130 GLU A O 1
ATOM 1075 N N . LEU A 1 131 ? -1.472 -14.408 19.692 1.00 71.19 131 LEU A N 1
ATOM 1076 C CA . LEU A 1 131 ? -1.496 -12.945 19.774 1.00 71.19 131 LEU A CA 1
ATOM 1077 C C . LEU A 1 131 ? -0.142 -12.376 19.348 1.00 71.19 131 LEU A C 1
ATOM 1079 O O . LEU A 1 131 ? 0.780 -12.231 20.145 1.00 71.19 131 LEU A O 1
ATOM 1083 N N . SER A 1 132 ? -0.036 -12.060 18.062 1.00 67.75 132 SER A N 1
ATOM 1084 C CA . SER A 1 132 ? 1.165 -11.490 17.459 1.00 67.75 132 SER A CA 1
ATOM 1085 C C . SER A 1 132 ? 1.347 -10.025 17.869 1.00 67.75 132 SER A C 1
ATOM 1087 O O . SER A 1 132 ? 0.400 -9.234 17.830 1.00 67.75 132 SER A O 1
ATOM 1089 N N . GLU A 1 133 ? 2.577 -9.633 18.222 1.00 67.75 133 GLU A N 1
ATOM 1090 C CA . GLU A 1 133 ? 2.877 -8.264 18.664 1.00 67.75 133 GLU A CA 1
ATOM 1091 C C . GLU A 1 133 ? 2.498 -7.214 17.613 1.00 67.75 133 GLU A C 1
ATOM 1093 O O . GLU A 1 133 ? 2.197 -6.087 17.985 1.00 67.75 133 GLU A O 1
ATOM 1098 N N . ARG A 1 134 ? 2.400 -7.582 16.327 1.00 66.00 134 ARG A N 1
ATOM 1099 C CA . ARG A 1 134 ? 1.948 -6.708 15.228 1.00 66.00 134 ARG A CA 1
ATOM 1100 C C . ARG A 1 134 ? 0.590 -6.030 15.472 1.00 66.00 134 ARG A C 1
ATOM 1102 O O . ARG A 1 134 ? 0.354 -4.951 14.941 1.00 66.00 134 ARG A O 1
ATOM 1109 N N . TYR A 1 135 ? -0.304 -6.627 16.267 1.00 71.31 135 TYR A N 1
ATOM 1110 C CA . TYR A 1 135 ? -1.602 -6.011 16.582 1.00 71.31 135 TYR A CA 1
ATOM 1111 C C . TYR A 1 135 ? -1.452 -4.736 17.414 1.00 71.31 135 TYR A C 1
ATOM 1113 O O . TYR A 1 135 ? -2.363 -3.918 17.476 1.00 71.31 135 TYR A O 1
ATOM 1121 N N . LEU A 1 136 ? -0.282 -4.542 18.016 1.00 69.00 136 LEU A N 1
ATOM 1122 C CA . LEU A 1 136 ? 0.071 -3.365 18.795 1.00 69.00 136 LEU A CA 1
ATOM 1123 C C . LEU A 1 136 ? 0.597 -2.216 17.914 1.00 69.00 136 LEU A C 1
ATOM 1125 O O . LEU A 1 136 ? 0.876 -1.139 18.428 1.00 69.00 136 LEU A O 1
ATOM 1129 N N . PHE A 1 137 ? 0.738 -2.446 16.602 1.00 61.44 137 PHE A N 1
ATOM 1130 C CA . PHE A 1 137 ? 1.311 -1.510 15.625 1.00 61.44 137 PHE A CA 1
ATOM 1131 C C . PHE A 1 137 ? 0.257 -0.847 14.731 1.00 61.44 137 PHE A C 1
ATOM 1133 O O . PHE A 1 137 ? 0.608 -0.095 13.822 1.00 61.44 137 PHE A O 1
ATOM 1140 N N . VAL A 1 138 ? -1.029 -1.107 14.979 1.00 53.88 138 VAL A N 1
ATOM 1141 C CA . VAL A 1 138 ? -2.126 -0.353 14.367 1.00 53.88 138 VAL A CA 1
ATOM 1142 C C . VAL A 1 138 ? -2.337 0.900 15.221 1.00 53.88 138 VAL A C 1
ATOM 1144 O O . VAL A 1 138 ? -3.056 0.852 16.217 1.00 53.88 138 VAL A O 1
ATOM 1147 N N . VAL A 1 139 ? -1.637 1.987 14.874 1.00 44.50 139 VAL A N 1
ATOM 1148 C CA . VAL A 1 139 ? -1.844 3.333 15.444 1.00 44.50 139 VAL A CA 1
ATOM 1149 C C . VAL A 1 139 ? -2.386 4.263 14.374 1.00 44.50 139 VAL A C 1
ATOM 1151 O O . VAL A 1 139 ? -1.654 4.524 13.387 1.00 44.50 139 VAL A O 1
#

InterPro domains:
  IPR031638 Melanoregulin [PF15812] (14-139)
  IPR031638 Melanoregulin [PTHR34340] (1-139)

Foldseek 3Di:
DPPPVQQDDDDDPPPPCVPFLQNPPPPPVRDPCVVVVSLVSLVVVLVPDDCPDPVNVVSVVVSVVSVVVLVVVLVVQLVVCVVVPNVVCSVVQSPDDSPPDPPCPPCLVVLVVVLVCCVVVDVPDPPPDDSRSVVSSRD